Protein AF-A0A7T8KIP2-F1 (afdb_monomer)

Solvent-accessible surface area (backbone atoms only — not comparable to full-atom values): 4628 Å² total; per-residue (Å²): 133,85,82,74,77,79,75,71,77,71,87,62,72,88,48,57,74,76,68,45,58,69,63,33,57,54,48,42,72,73,66,56,49,88,46,72,68,52,47,56,69,34,60,90,49,43,73,69,52,43,74,74,41,46,72,60,51,53,54,52,36,55,52,53,53,52,60,51,60,76,65,60,130

pLDDT: mean 78.96, std 17.84, range [37.66, 96.12]

Nearest PDB structures (foldseek):
  1wud-assembly1_A  TM=9.097E-01  e=6.408E-01  Escherichia coli
  4nlb-assembly1_A  TM=8.090E-01  e=4.724E-01  Trypanosoma brucei brucei TREU927
  7aud-assembly2_A  TM=8.874E-01  e=7.694E-01  Homo sapiens
  2kv2-assembly1_A  TM=7.200E-01  e=6.029E-01  Homo sapiens
  3sag-assembly1_A  TM=8.210E-01  e=1.700E+00  Homo sapiens

Mean predicted aligned error: 9.74 Å

Radius of gyration: 15.62 Å; Cα contacts (8 Å, |Δi|>4): 35; chains: 1; bounding box: 32×34×51 Å

Foldseek 3Di:
DDPPPPPDPDVDPPDVCVLDPPQLVVVCLVVLDQDPVVSCVRPPDDPVSCVVCVVVSNVVSVVSVVVVVVVDD

Structure (mmCIF, N/CA/C/O backbone):
data_AF-A0A7T8KIP2-F1
#
_entry.id   AF-A0A7T8KIP2-F1
#
loop_
_atom_site.group_PDB
_atom_site.id
_atom_site.type_symbol
_atom_site.label_atom_id
_atom_site.label_alt_id
_atom_site.label_comp_id
_atom_site.label_asym_id
_atom_site.label_entity_id
_atom_site.label_seq_id
_atom_site.pdbx_PDB_ins_code
_atom_site.Cartn_x
_atom_site.Cartn_y
_atom_site.Cartn_z
_atom_site.occupancy
_atom_site.B_iso_or_equiv
_atom_site.auth_seq_id
_atom_site.auth_comp_id
_atom_site.auth_asym_id
_atom_site.auth_atom_id
_atom_site.pdbx_PDB_model_num
ATOM 1 N N . GLN A 1 1 ? 11.131 -23.652 38.950 1.00 45.94 1 GLN A N 1
ATOM 2 C CA . GLN A 1 1 ? 9.916 -23.685 38.111 1.00 45.94 1 GLN A CA 1
ATOM 3 C C . GLN A 1 1 ? 10.186 -22.764 36.930 1.00 45.94 1 GLN A C 1
ATOM 5 O O . GLN A 1 1 ? 10.500 -21.605 37.159 1.00 45.94 1 GLN A O 1
ATOM 10 N N . ASN A 1 2 ? 10.225 -23.308 35.710 1.00 41.97 2 ASN A N 1
ATOM 11 C CA . ASN A 1 2 ? 10.524 -22.552 34.490 1.00 41.97 2 ASN A CA 1
ATOM 12 C C . ASN A 1 2 ? 9.358 -21.609 34.179 1.00 41.97 2 ASN A C 1
ATOM 14 O O . ASN A 1 2 ? 8.247 -22.087 33.958 1.00 41.97 2 ASN A O 1
ATOM 18 N N . LEU A 1 3 ? 9.611 -20.296 34.147 1.00 46.91 3 LEU A N 1
ATOM 19 C CA . LEU A 1 3 ? 8.716 -19.360 33.474 1.00 46.91 3 LEU A CA 1
ATOM 20 C C . LEU A 1 3 ? 8.823 -19.645 31.975 1.00 46.91 3 LEU A C 1
ATOM 22 O O . LEU A 1 3 ? 9.774 -19.227 31.317 1.00 46.91 3 LEU A O 1
ATOM 26 N N . ALA A 1 4 ? 7.869 -20.410 31.452 1.00 49.59 4 ALA A N 1
ATOM 27 C CA . ALA A 1 4 ? 7.612 -20.423 30.026 1.00 49.59 4 ALA A CA 1
ATOM 28 C C . ALA A 1 4 ? 7.184 -19.000 29.651 1.00 49.59 4 ALA A C 1
ATOM 30 O O . ALA A 1 4 ? 6.113 -18.545 30.046 1.00 49.59 4 ALA A O 1
ATOM 31 N N . TYR A 1 5 ? 8.060 -18.275 28.959 1.00 52.53 5 TYR A N 1
ATOM 32 C CA . TYR A 1 5 ? 7.667 -17.069 28.252 1.00 52.53 5 TYR A CA 1
ATOM 33 C C . TYR A 1 5 ? 6.582 -17.487 27.261 1.00 52.53 5 TYR A C 1
ATOM 35 O O . TYR A 1 5 ? 6.860 -18.214 26.307 1.00 52.53 5 TYR A O 1
ATOM 43 N N . GLU A 1 6 ? 5.340 -17.082 27.523 1.00 50.94 6 GLU A N 1
ATOM 44 C CA . GLU A 1 6 ? 4.289 -17.111 26.518 1.00 50.94 6 GLU A CA 1
ATOM 45 C C . GLU A 1 6 ? 4.763 -16.225 25.369 1.00 50.94 6 GLU A C 1
ATOM 47 O O . GLU A 1 6 ? 4.744 -14.995 25.443 1.00 50.94 6 GLU A O 1
ATOM 52 N N . VAL A 1 7 ? 5.270 -16.870 24.320 1.00 52.66 7 VAL A N 1
ATOM 53 C CA . VAL A 1 7 ? 5.480 -16.241 23.025 1.00 52.66 7 VAL A CA 1
ATOM 54 C C . VAL A 1 7 ? 4.093 -15.808 22.582 1.00 52.66 7 VAL A C 1
ATOM 56 O O . VAL A 1 7 ? 3.278 -16.641 22.181 1.00 52.66 7 VAL A O 1
ATOM 59 N N . GLN A 1 8 ? 3.787 -14.518 22.740 1.00 50.16 8 GLN A N 1
ATOM 60 C CA . GLN A 1 8 ? 2.580 -13.965 22.150 1.00 50.16 8 GLN A CA 1
ATOM 61 C C . GLN A 1 8 ? 2.627 -14.316 20.668 1.00 50.16 8 GLN A C 1
ATOM 63 O O . GLN A 1 8 ? 3.666 -14.074 20.046 1.00 50.16 8 GLN A O 1
ATOM 68 N N . PRO A 1 9 ? 1.566 -14.926 20.113 1.00 48.53 9 PRO A N 1
ATOM 69 C CA . PRO A 1 9 ? 1.547 -15.230 18.704 1.00 48.53 9 PRO A CA 1
ATOM 70 C C . PRO A 1 9 ? 1.749 -13.896 18.009 1.00 48.53 9 PRO A C 1
ATOM 72 O O . PRO A 1 9 ? 0.946 -12.969 18.155 1.00 48.53 9 PRO A O 1
ATOM 75 N N . GLU A 1 10 ? 2.883 -13.799 17.322 1.00 52.69 10 GLU A N 1
ATOM 76 C CA . GLU A 1 10 ? 3.162 -12.774 16.337 1.00 52.69 10 GLU A CA 1
ATOM 77 C C . GLU A 1 10 ? 1.841 -12.543 15.612 1.00 52.69 10 GLU A C 1
ATOM 79 O O . GLU A 1 10 ? 1.185 -13.530 15.252 1.00 52.69 10 GLU A O 1
ATOM 84 N N . LYS A 1 11 ? 1.385 -11.288 15.487 1.00 52.28 11 LYS A N 1
ATOM 85 C CA . LYS A 1 11 ? 0.198 -10.936 14.696 1.00 52.28 11 LYS A CA 1
ATOM 86 C C . LYS A 1 11 ? 0.491 -11.270 13.230 1.00 52.28 11 LYS A C 1
ATOM 88 O O . LYS A 1 11 ? 0.659 -10.404 12.383 1.00 52.28 11 LYS A O 1
ATOM 93 N N . SER A 1 12 ? 0.601 -12.560 12.947 1.00 50.84 12 SER A N 1
ATOM 94 C CA . SER A 1 12 ? 0.559 -13.163 11.647 1.00 50.84 12 SER A CA 1
ATOM 95 C C . SER A 1 12 ? -0.697 -12.606 11.028 1.00 50.84 12 SER A C 1
ATOM 97 O O . SER A 1 12 ? -1.761 -12.595 11.654 1.00 50.84 12 SER A O 1
ATOM 99 N N . ILE A 1 13 ? -0.542 -12.070 9.828 1.00 54.50 13 ILE A N 1
ATOM 100 C CA . ILE A 1 13 ? -1.629 -11.583 9.003 1.00 54.50 13 ILE A CA 1
ATOM 101 C C . ILE A 1 13 ? -2.492 -12.815 8.668 1.00 54.50 13 ILE A C 1
ATOM 103 O O . ILE A 1 13 ? -2.391 -13.392 7.590 1.00 54.50 13 ILE A O 1
ATOM 107 N N . GLN A 1 14 ? -3.306 -13.278 9.622 1.00 54.22 14 GLN A N 1
ATOM 108 C CA . GLN A 1 14 ? -4.083 -14.518 9.533 1.00 54.22 14 GLN A CA 1
ATOM 109 C C . GLN A 1 14 ? -5.157 -14.421 8.442 1.00 54.22 14 GLN A C 1
ATOM 111 O O . GLN A 1 14 ? -5.710 -15.434 8.027 1.00 54.22 14 GLN A O 1
ATOM 116 N N . ASN A 1 15 ? -5.408 -13.213 7.924 1.00 65.19 15 ASN A N 1
ATOM 117 C CA . ASN A 1 15 ? -6.131 -12.999 6.683 1.00 65.19 15 ASN A CA 1
ATOM 118 C C . ASN A 1 15 ? -5.681 -11.689 6.008 1.00 65.19 15 ASN A C 1
ATOM 120 O O . ASN A 1 15 ? -6.183 -10.612 6.325 1.00 65.19 15 ASN A O 1
ATOM 124 N N . CYS A 1 16 ? -4.728 -11.760 5.074 1.00 67.38 16 CYS A N 1
ATOM 125 C CA . CYS A 1 16 ? -4.218 -10.578 4.359 1.00 67.38 16 CYS A CA 1
ATOM 126 C C . CYS A 1 16 ? -5.307 -9.844 3.575 1.00 67.38 16 CYS A C 1
ATOM 128 O O . CYS A 1 16 ? -5.296 -8.619 3.502 1.00 67.38 16 CYS A O 1
ATOM 130 N N . TYR A 1 17 ? -6.317 -10.574 3.104 1.00 68.88 17 TYR A N 1
ATOM 131 C CA . TYR A 1 17 ? -7.479 -9.996 2.437 1.00 68.88 17 TYR A CA 1
ATOM 132 C C . TYR A 1 17 ? -8.400 -9.216 3.386 1.00 68.88 17 TYR A C 1
ATOM 134 O O . TYR A 1 17 ? -9.141 -8.348 2.934 1.00 68.88 17 TYR A O 1
ATOM 142 N N . ALA A 1 18 ? -8.357 -9.498 4.693 1.00 74.19 18 ALA A N 1
ATOM 143 C CA . ALA A 1 18 ? -9.053 -8.696 5.699 1.00 74.19 18 ALA A CA 1
ATOM 144 C C . ALA A 1 18 ? -8.260 -7.439 6.094 1.00 74.19 18 ALA A C 1
ATOM 146 O O . ALA A 1 18 ? -8.851 -6.465 6.556 1.00 74.19 18 ALA A O 1
ATOM 147 N N . ALA A 1 19 ? -6.935 -7.452 5.913 1.00 81.94 19 ALA A N 1
ATOM 148 C CA . ALA A 1 19 ? -6.076 -6.323 6.244 1.00 81.94 19 ALA A CA 1
ATOM 149 C C . ALA A 1 19 ? -6.188 -5.206 5.200 1.00 81.94 19 ALA A C 1
ATOM 151 O O . ALA A 1 19 ? -6.524 -4.070 5.545 1.00 81.94 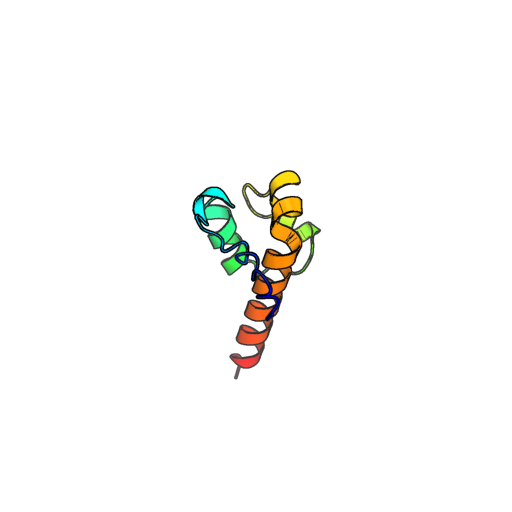19 ALA A O 1
ATOM 152 N N . LEU A 1 20 ? -5.952 -5.533 3.925 1.00 87.44 20 LEU A N 1
ATOM 153 C CA . LEU A 1 20 ? -6.027 -4.587 2.814 1.00 87.44 20 LEU A CA 1
ATOM 154 C C . LEU A 1 20 ? -6.745 -5.209 1.604 1.00 87.44 20 LEU A C 1
ATOM 156 O O . LEU A 1 20 ? -6.619 -6.411 1.355 1.00 87.44 20 LEU A O 1
ATOM 160 N N . PRO A 1 21 ? -7.453 -4.396 0.799 1.00 90.75 21 PRO A N 1
ATOM 161 C CA . PRO A 1 21 ? -7.928 -4.816 -0.515 1.00 90.75 21 PRO A CA 1
ATOM 162 C C . PRO A 1 21 ? -6.786 -5.327 -1.404 1.00 90.75 21 PRO A C 1
ATOM 164 O O . PRO A 1 21 ? -5.670 -4.812 -1.358 1.00 90.75 21 PRO A O 1
ATOM 167 N N . VAL A 1 22 ? -7.078 -6.293 -2.279 1.00 90.94 22 VAL A N 1
ATOM 168 C CA . VAL A 1 22 ? -6.088 -6.853 -3.222 1.00 90.94 22 VAL A CA 1
ATOM 169 C C . VAL A 1 22 ? -5.450 -5.773 -4.094 1.00 90.94 22 VAL A C 1
ATOM 171 O O . VAL A 1 22 ? -4.248 -5.825 -4.360 1.00 90.94 22 VAL A O 1
ATOM 174 N N . ASP A 1 23 ? -6.230 -4.775 -4.498 1.00 93.50 23 ASP A N 1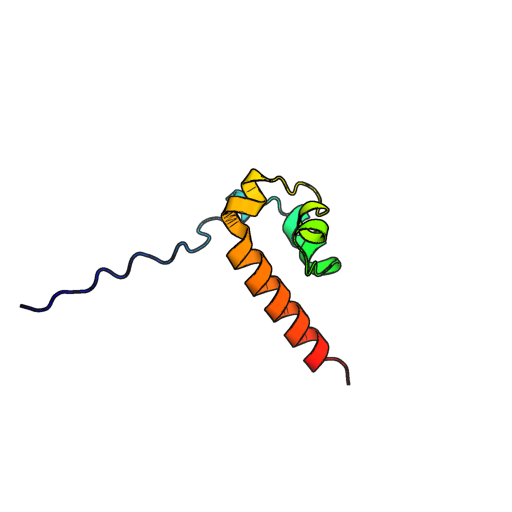
ATOM 175 C CA . ASP A 1 23 ? -5.736 -3.693 -5.344 1.00 93.50 23 ASP A CA 1
ATOM 176 C C . ASP A 1 23 ? -4.718 -2.797 -4.617 1.00 93.50 23 ASP A C 1
ATOM 178 O O . ASP A 1 23 ? -3.764 -2.362 -5.259 1.00 93.50 23 ASP A O 1
ATOM 182 N N . CYS A 1 24 ? -4.802 -2.645 -3.280 1.00 93.12 24 CYS A N 1
ATOM 183 C CA . CYS A 1 24 ? -3.735 -1.998 -2.500 1.00 93.12 24 CYS A CA 1
ATOM 184 C C . CYS A 1 24 ? -2.405 -2.734 -2.696 1.00 93.12 24 CYS A C 1
ATOM 186 O O . CYS A 1 24 ? -1.382 -2.116 -2.979 1.00 93.12 24 CYS A O 1
ATOM 188 N N . TYR A 1 25 ? -2.404 -4.062 -2.528 1.00 91.50 25 TYR A N 1
ATOM 189 C CA . TYR A 1 25 ? -1.182 -4.861 -2.638 1.00 91.50 25 TYR A CA 1
ATOM 190 C C . TYR A 1 25 ? -0.585 -4.805 -4.043 1.00 91.50 25 TYR A C 1
ATOM 192 O O . TYR A 1 25 ? 0.629 -4.658 -4.187 1.00 91.50 25 TYR A O 1
ATOM 200 N N . ARG A 1 26 ? -1.430 -4.898 -5.076 1.00 93.44 26 ARG A N 1
ATOM 201 C CA . ARG A 1 26 ? -0.992 -4.816 -6.475 1.00 93.44 26 ARG A CA 1
ATOM 202 C C . ARG A 1 26 ? -0.341 -3.479 -6.778 1.00 93.44 26 ARG A C 1
ATOM 204 O O . ARG A 1 26 ? 0.743 -3.449 -7.350 1.00 93.44 26 ARG A O 1
ATOM 211 N N . GLU A 1 27 ? -0.978 -2.385 -6.385 1.00 95.50 27 GLU A N 1
ATOM 212 C CA . GLU A 1 27 ? -0.445 -1.062 -6.676 1.00 95.50 27 GLU A CA 1
ATOM 213 C C . GLU A 1 27 ? 0.825 -0.761 -5.876 1.00 95.50 27 GLU A C 1
ATOM 215 O O . GLU A 1 27 ? 1.772 -0.216 -6.438 1.00 95.50 27 GLU A O 1
ATOM 220 N N . MET A 1 28 ? 0.912 -1.194 -4.613 1.00 93.62 28 MET A N 1
ATOM 221 C CA . MET A 1 28 ? 2.148 -1.095 -3.827 1.00 93.62 28 MET A CA 1
ATOM 222 C C . MET A 1 28 ? 3.308 -1.858 -4.469 1.00 93.62 28 MET A C 1
ATOM 224 O O . MET A 1 28 ? 4.424 -1.350 -4.493 1.00 93.62 28 MET A O 1
ATOM 228 N N . ALA A 1 29 ? 3.061 -3.049 -5.018 1.00 91.19 29 ALA A N 1
ATOM 229 C CA . ALA A 1 29 ? 4.094 -3.823 -5.704 1.00 91.19 29 ALA A CA 1
ATOM 230 C C . ALA A 1 29 ? 4.587 -3.149 -6.998 1.00 91.19 29 ALA A C 1
ATOM 232 O O . ALA A 1 29 ? 5.736 -3.347 -7.383 1.00 91.19 29 ALA A O 1
ATOM 233 N N . ILE A 1 30 ? 3.736 -2.356 -7.659 1.00 91.56 30 ILE A N 1
ATOM 234 C CA . ILE A 1 30 ? 4.087 -1.601 -8.871 1.00 91.56 30 ILE A CA 1
ATOM 235 C C . ILE A 1 30 ? 4.827 -0.307 -8.519 1.00 91.56 30 ILE A C 1
ATOM 237 O O . ILE A 1 30 ? 5.840 0.007 -9.137 1.00 91.56 30 ILE A O 1
ATOM 241 N N . LYS A 1 31 ? 4.302 0.462 -7.558 1.00 92.50 31 LYS A N 1
ATOM 242 C CA . LYS A 1 31 ? 4.801 1.804 -7.225 1.00 92.50 31 LYS A CA 1
ATOM 243 C C . LYS A 1 31 ? 5.969 1.800 -6.242 1.00 92.50 31 LYS A C 1
ATOM 245 O O . LYS A 1 31 ? 6.734 2.755 -6.245 1.00 92.50 31 LYS A O 1
ATOM 250 N N . LEU A 1 32 ? 6.087 0.763 -5.409 1.00 92.00 32 LEU A N 1
ATOM 251 C CA . LEU A 1 32 ? 7.072 0.650 -4.326 1.00 92.00 32 LEU A CA 1
ATOM 252 C C . LEU A 1 32 ? 7.180 1.930 -3.478 1.00 92.00 32 LEU A C 1
ATOM 254 O O . LEU A 1 32 ? 8.265 2.503 -3.370 1.00 92.00 32 LEU A O 1
ATOM 258 N N . PRO A 1 33 ? 6.064 2.398 -2.888 1.00 92.69 33 PRO A N 1
ATOM 259 C CA . PRO A 1 33 ? 6.069 3.644 -2.133 1.00 92.69 33 PRO A CA 1
ATOM 260 C C . PRO A 1 33 ? 7.057 3.573 -0.959 1.00 92.69 33 PRO A C 1
ATOM 262 O O . PRO A 1 33 ? 7.170 2.548 -0.285 1.00 92.69 33 PRO A O 1
ATOM 265 N N . CYS A 1 34 ? 7.773 4.664 -0.704 1.00 88.31 34 CYS A N 1
ATOM 266 C CA . CYS A 1 34 ? 8.814 4.759 0.322 1.00 88.31 34 CYS A CA 1
ATOM 267 C C . CYS A 1 34 ? 8.511 5.807 1.402 1.00 88.31 34 CYS A C 1
ATOM 269 O O . CYS A 1 34 ? 9.249 5.922 2.382 1.00 88.31 34 CYS A O 1
ATOM 271 N N . SER A 1 35 ? 7.409 6.545 1.263 1.00 89.25 35 SER A N 1
ATOM 272 C CA . SER A 1 35 ? 6.959 7.533 2.243 1.00 89.25 35 SER A CA 1
ATOM 273 C C . SER A 1 35 ? 5.495 7.341 2.630 1.00 89.25 35 SER A C 1
ATOM 275 O O . SER A 1 35 ? 4.707 6.759 1.885 1.00 89.25 35 SER A O 1
ATOM 277 N N . LYS A 1 36 ? 5.094 7.893 3.785 1.00 91.19 36 LYS A N 1
ATOM 278 C CA . LYS A 1 36 ? 3.681 7.913 4.198 1.00 91.19 36 LYS A CA 1
ATOM 279 C C . LYS A 1 36 ? 2.781 8.513 3.114 1.00 91.19 36 LYS A C 1
ATOM 281 O O . LYS A 1 36 ? 1.714 7.968 2.868 1.00 91.19 36 LYS A O 1
ATOM 286 N N . GLY A 1 37 ? 3.198 9.620 2.494 1.00 93.69 37 GLY A N 1
ATOM 287 C CA . GLY A 1 37 ? 2.412 10.285 1.450 1.00 93.69 37 GLY A CA 1
ATOM 288 C C . GLY A 1 37 ? 2.130 9.347 0.281 1.00 93.69 37 GLY A C 1
ATOM 289 O O . GLY A 1 37 ? 0.978 9.115 -0.060 1.00 93.69 37 GLY A O 1
ATOM 290 N N . GLU A 1 38 ? 3.172 8.698 -0.231 1.00 94.00 38 GLU A N 1
ATOM 291 C CA . GLU A 1 38 ? 3.041 7.757 -1.345 1.00 94.00 38 GLU A CA 1
ATOM 292 C C . GLU A 1 38 ? 2.235 6.503 -0.980 1.00 94.00 38 GLU A C 1
ATOM 294 O O . GLU A 1 38 ? 1.506 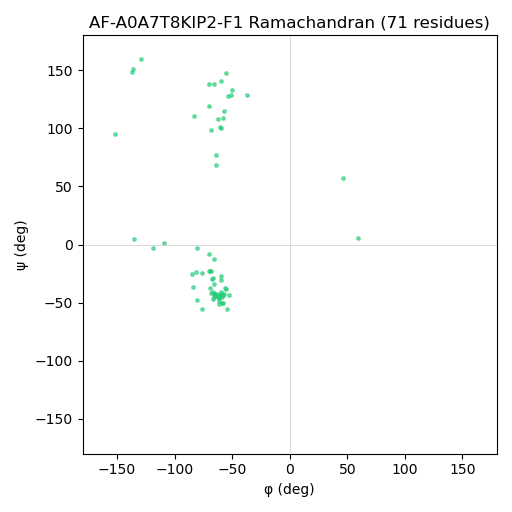5.982 -1.820 1.00 94.00 38 GLU A O 1
ATOM 299 N N . ILE A 1 39 ? 2.334 6.015 0.264 1.00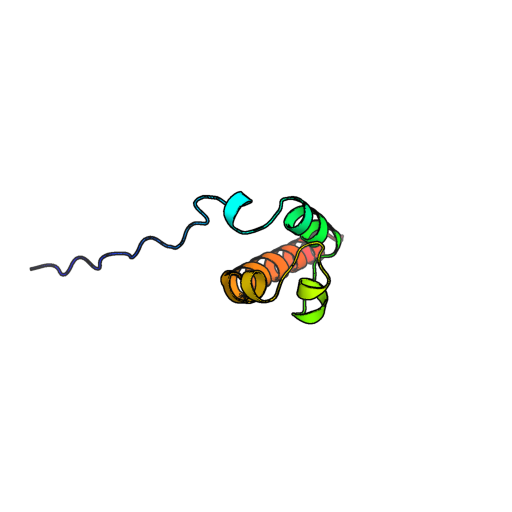 93.88 39 ILE A N 1
ATOM 300 C CA . ILE A 1 39 ? 1.498 4.903 0.742 1.00 93.88 39 ILE A CA 1
ATOM 301 C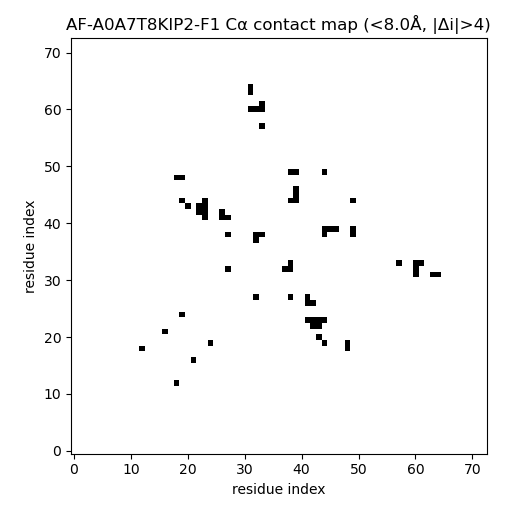 C . ILE A 1 39 ? 0.030 5.341 0.817 1.00 93.88 39 ILE A C 1
ATOM 303 O O . ILE A 1 39 ? -0.857 4.576 0.449 1.00 93.88 39 ILE A O 1
ATOM 307 N N . MET A 1 40 ? -0.243 6.563 1.275 1.00 95.50 40 MET A N 1
ATOM 308 C CA . MET A 1 40 ? -1.598 7.116 1.351 1.00 95.50 40 MET A CA 1
ATOM 309 C C . MET A 1 40 ? -2.213 7.400 -0.025 1.00 95.50 40 MET A C 1
ATOM 311 O O . MET A 1 40 ? -3.436 7.383 -0.142 1.00 95.50 40 MET A O 1
ATOM 315 N N . ASP A 1 41 ? -1.385 7.572 -1.056 1.00 96.12 41 ASP A N 1
ATOM 316 C CA . ASP A 1 41 ? -1.805 7.707 -2.456 1.00 96.12 41 ASP A CA 1
ATOM 317 C C . ASP A 1 41 ? -2.105 6.358 -3.144 1.00 96.12 41 ASP A C 1
ATOM 319 O O . ASP A 1 41 ? -2.516 6.329 -4.309 1.00 96.12 41 ASP A O 1
ATOM 323 N N . ILE A 1 42 ? -1.912 5.227 -2.454 1.00 95.81 42 ILE A N 1
ATOM 324 C CA . ILE A 1 42 ? -2.314 3.901 -2.941 1.00 95.81 42 ILE A CA 1
ATOM 325 C C . ILE A 1 42 ? -3.841 3.780 -2.934 1.00 95.81 42 ILE A C 1
AT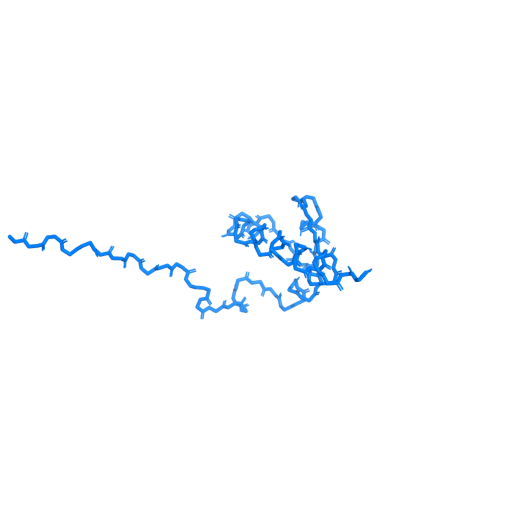OM 327 O O . ILE A 1 42 ? -4.522 4.147 -1.973 1.00 95.81 42 ILE A O 1
ATOM 331 N N . VAL A 1 43 ? -4.394 3.194 -3.992 1.00 93.12 43 VAL A N 1
ATOM 332 C CA . VAL A 1 43 ? -5.819 2.935 -4.180 1.00 93.12 43 VAL A CA 1
ATOM 333 C C . VAL A 1 43 ? -6.392 2.236 -2.960 1.00 93.12 43 VAL A C 1
ATOM 335 O O . VAL A 1 43 ? -5.826 1.281 -2.437 1.00 93.12 43 VAL A O 1
ATOM 338 N N . HIS A 1 44 ? -7.535 2.725 -2.490 1.00 93.00 44 HIS A N 1
ATOM 339 C CA . HIS A 1 44 ? -8.215 2.227 -1.296 1.00 93.00 44 HIS A CA 1
ATOM 340 C C . HIS A 1 44 ? -7.402 2.297 0.009 1.00 93.00 44 HIS A C 1
ATOM 342 O O . HIS A 1 44 ? -7.910 1.844 1.043 1.00 93.00 44 HIS A O 1
ATOM 348 N N . MET A 1 45 ? -6.209 2.893 0.039 1.00 94.12 45 MET A N 1
ATOM 349 C CA . MET A 1 45 ? -5.545 3.179 1.304 1.00 94.12 45 MET A CA 1
ATOM 350 C C . MET A 1 45 ? -6.360 4.214 2.085 1.00 94.12 45 MET A C 1
ATOM 352 O O . MET A 1 45 ? -6.943 5.145 1.537 1.00 94.12 45 MET A O 1
ATOM 356 N N . GLN A 1 46 ? -6.479 3.991 3.389 1.00 93.50 46 GLN A N 1
ATOM 357 C CA . GLN A 1 46 ? -7.201 4.867 4.308 1.00 93.50 46 GLN A CA 1
ATOM 358 C C . GLN A 1 46 ? -6.365 5.039 5.567 1.00 93.50 46 GLN A C 1
ATOM 360 O O . GLN A 1 46 ? -5.665 4.109 5.962 1.00 93.50 46 GLN A O 1
ATOM 365 N N . GLU A 1 47 ? -6.506 6.177 6.247 1.00 93.25 47 GLU A N 1
ATOM 366 C CA . GLU A 1 47 ? -5.693 6.507 7.427 1.00 93.25 47 GLU A CA 1
ATOM 367 C C . GLU A 1 47 ? -5.778 5.421 8.515 1.00 93.25 47 GLU A C 1
ATOM 369 O O . GLU A 1 47 ? -4.775 5.083 9.135 1.00 93.25 47 GLU A O 1
ATOM 374 N N . LEU A 1 48 ? -6.962 4.825 8.721 1.00 91.56 48 LEU A N 1
ATOM 375 C CA . LEU A 1 48 ? -7.149 3.743 9.693 1.00 91.56 48 LEU A CA 1
ATOM 376 C C . LEU A 1 48 ? -6.364 2.476 9.315 1.00 91.56 48 LEU A C 1
ATOM 378 O O . LEU A 1 48 ? -5.748 1.856 10.180 1.00 91.56 48 LEU A O 1
ATOM 382 N N . ARG A 1 49 ? -6.372 2.100 8.029 1.00 90.38 49 ARG A N 1
ATOM 383 C CA . ARG A 1 49 ? -5.602 0.958 7.513 1.00 90.38 49 ARG A CA 1
ATOM 384 C C . ARG A 1 49 ? -4.108 1.229 7.610 1.00 90.38 49 ARG A C 1
ATOM 386 O O . ARG A 1 49 ? -3.384 0.389 8.126 1.00 90.38 49 ARG A O 1
ATOM 393 N N . TYR A 1 50 ? -3.679 2.416 7.188 1.00 91.75 50 TYR A N 1
ATOM 394 C CA . TYR A 1 50 ? -2.292 2.848 7.293 1.00 91.75 50 TYR A CA 1
ATOM 395 C C . TYR A 1 50 ? -1.802 2.737 8.741 1.00 91.75 50 TYR A C 1
ATOM 397 O O . TYR A 1 50 ? -0.894 1.965 9.010 1.00 91.75 50 TYR A O 1
ATOM 405 N N . LYS A 1 51 ? -2.482 3.363 9.707 1.00 92.19 51 LYS A N 1
ATOM 406 C CA . LYS A 1 51 ? -2.101 3.286 11.132 1.00 92.19 51 LYS A CA 1
ATOM 407 C C . LYS A 1 51 ? -2.104 1.870 11.7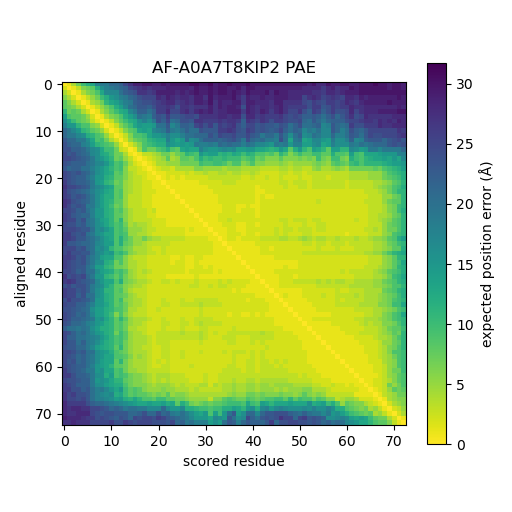10 1.00 92.19 51 LYS A C 1
ATOM 409 O O . LYS A 1 51 ? -1.392 1.602 12.667 1.00 92.19 51 LYS A O 1
ATOM 414 N N . SER A 1 52 ? -2.921 0.971 11.164 1.00 90.00 52 SER A N 1
ATOM 415 C CA . SER A 1 52 ? -2.984 -0.416 11.638 1.00 90.00 52 SER A CA 1
ATOM 416 C C . SER A 1 52 ? -1.800 -1.263 11.162 1.00 90.00 52 SER A C 1
ATOM 418 O O . SER A 1 52 ? -1.492 -2.262 11.806 1.00 90.00 52 SER A O 1
ATOM 420 N N . TYR A 1 53 ? -1.164 -0.887 10.046 1.00 89.19 53 TYR A N 1
ATOM 421 C CA . TYR A 1 53 ? -0.188 -1.727 9.341 1.00 89.19 53 TYR A CA 1
ATOM 422 C C . TYR A 1 53 ? 1.089 -0.985 8.902 1.00 89.19 53 TYR A C 1
ATOM 424 O O . TYR A 1 53 ? 1.913 -1.578 8.211 1.00 89.19 53 TYR A O 1
ATOM 432 N N . GLU A 1 54 ? 1.274 0.292 9.257 1.00 87.56 54 GLU A N 1
ATOM 433 C CA . GLU A 1 54 ? 2.339 1.147 8.706 1.00 87.56 54 GLU A CA 1
ATOM 434 C C . GLU A 1 54 ? 3.740 0.572 8.916 1.00 87.56 54 GLU A C 1
ATOM 436 O O . GLU A 1 54 ? 4.534 0.545 7.978 1.00 87.56 54 GLU A O 1
ATOM 441 N N . GLU A 1 55 ? 4.027 0.038 10.104 1.00 87.88 55 GLU A N 1
ATOM 442 C CA . GLU A 1 55 ? 5.334 -0.542 10.421 1.00 87.88 55 GLU A CA 1
ATOM 443 C C . GLU A 1 55 ? 5.653 -1.751 9.530 1.00 87.88 55 GLU A C 1
ATOM 445 O O . GLU A 1 55 ? 6.752 -1.862 8.979 1.00 87.88 55 GLU A O 1
ATOM 450 N N . ASP A 1 56 ? 4.679 -2.644 9.342 1.00 88.38 56 AS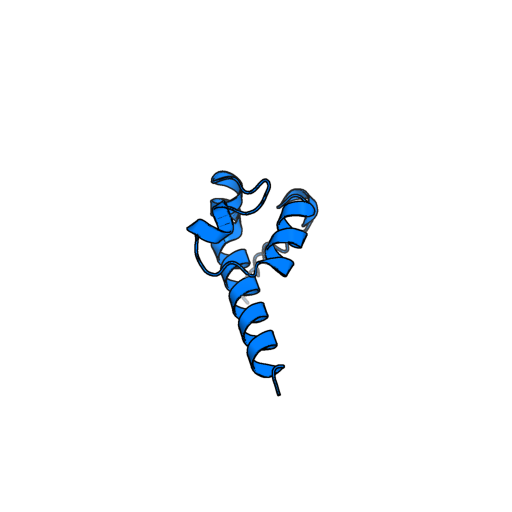P A N 1
ATOM 451 C CA . ASP A 1 56 ? 4.836 -3.829 8.500 1.00 88.38 56 ASP A CA 1
ATOM 452 C C . ASP A 1 56 ? 4.951 -3.454 7.021 1.00 88.38 56 ASP A C 1
ATOM 454 O O . ASP A 1 56 ? 5.803 -3.998 6.313 1.00 88.38 56 ASP A O 1
ATOM 458 N N . LEU A 1 57 ? 4.134 -2.504 6.559 1.00 88.12 57 LEU A N 1
ATOM 459 C CA . LEU A 1 57 ? 4.164 -2.015 5.182 1.00 88.12 57 LEU A CA 1
ATOM 460 C C . LEU A 1 57 ? 5.517 -1.386 4.852 1.00 88.12 57 LEU A C 1
ATOM 462 O O . LEU A 1 57 ? 6.147 -1.795 3.877 1.00 88.12 57 LEU A O 1
ATOM 466 N N . ILE A 1 58 ? 6.000 -0.461 5.685 1.00 88.88 58 ILE A N 1
ATOM 467 C CA . ILE A 1 58 ? 7.299 0.199 5.497 1.00 88.88 58 ILE A CA 1
ATOM 468 C C . ILE A 1 58 ? 8.421 -0.840 5.473 1.00 88.88 58 ILE A C 1
ATOM 470 O O . ILE A 1 58 ? 9.275 -0.805 4.585 1.00 88.88 58 ILE A O 1
ATOM 474 N N . ARG A 1 59 ? 8.407 -1.810 6.396 1.00 87.62 59 ARG A N 1
ATOM 475 C CA . ARG A 1 59 ? 9.425 -2.870 6.454 1.00 87.62 59 ARG A CA 1
ATOM 476 C C . ARG A 1 59 ? 9.444 -3.725 5.186 1.00 87.62 59 ARG A C 1
ATOM 478 O O . ARG A 1 59 ? 10.518 -4.021 4.661 1.00 87.62 59 ARG A O 1
ATOM 485 N N . ILE A 1 60 ? 8.275 -4.146 4.704 1.00 88.69 60 ILE A N 1
ATOM 486 C CA . ILE A 1 60 ? 8.153 -4.984 3.502 1.00 88.69 60 ILE A CA 1
ATOM 487 C C . ILE A 1 60 ?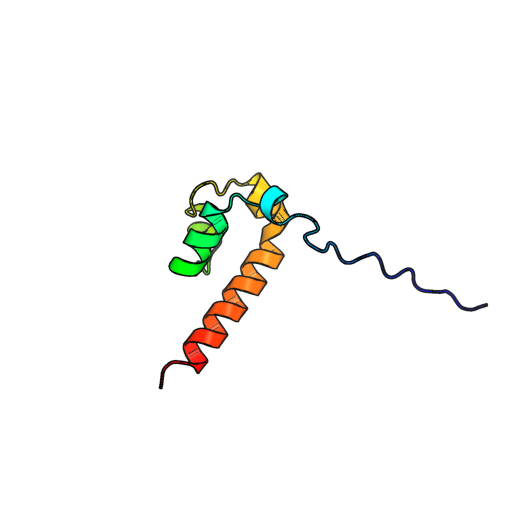 8.602 -4.209 2.262 1.00 88.69 60 ILE A C 1
ATOM 489 O O . ILE A 1 60 ? 9.378 -4.739 1.468 1.00 88.69 60 ILE A O 1
ATOM 493 N N . LEU A 1 61 ? 8.160 -2.959 2.121 1.00 90.31 61 LEU A N 1
ATOM 494 C CA . LEU A 1 61 ? 8.494 -2.101 0.985 1.00 90.31 61 LEU A CA 1
ATOM 495 C C . LEU A 1 61 ? 9.988 -1.770 0.947 1.00 90.31 61 LEU A C 1
ATOM 497 O O . LEU A 1 61 ? 10.617 -1.936 -0.094 1.00 90.31 61 LEU A O 1
ATOM 501 N N . ALA A 1 62 ? 10.596 -1.430 2.086 1.00 87.44 62 ALA A N 1
ATOM 502 C CA . ALA A 1 62 ? 12.038 -1.196 2.176 1.00 87.44 62 ALA A CA 1
ATOM 503 C C . ALA A 1 62 ? 12.851 -2.437 1.769 1.00 87.44 62 ALA A C 1
ATOM 505 O O . ALA A 1 62 ? 13.822 -2.339 1.014 1.00 87.44 62 ALA A O 1
ATOM 506 N N . ARG A 1 63 ? 12.429 -3.626 2.219 1.00 88.25 63 ARG A N 1
ATOM 507 C CA . ARG A 1 63 ? 13.071 -4.889 1.832 1.00 88.25 63 ARG A CA 1
ATOM 508 C C . ARG A 1 63 ? 12.907 -5.182 0.341 1.00 88.25 63 ARG A C 1
ATOM 510 O O . ARG A 1 63 ? 13.866 -5.621 -0.289 1.00 88.25 63 ARG A O 1
ATOM 517 N N . ALA A 1 64 ? 11.720 -4.959 -0.220 1.00 87.56 64 ALA A N 1
ATOM 518 C CA . ALA A 1 64 ? 11.463 -5.157 -1.644 1.00 87.56 64 ALA A CA 1
ATOM 519 C C . ALA A 1 64 ? 12.339 -4.235 -2.506 1.00 87.56 64 ALA A C 1
ATOM 521 O O . ALA A 1 64 ? 12.969 -4.711 -3.448 1.00 87.56 64 ALA A O 1
ATOM 522 N N . SER A 1 65 ? 12.458 -2.958 -2.132 1.00 85.12 65 SER A N 1
ATOM 523 C CA . SER A 1 65 ? 13.323 -1.996 -2.821 1.00 85.12 65 SER A CA 1
ATOM 524 C C . SER A 1 65 ? 14.796 -2.411 -2.779 1.00 85.12 65 SER A C 1
ATOM 526 O O . SER A 1 65 ? 15.450 -2.416 -3.818 1.00 85.12 65 SER A O 1
ATOM 528 N N . SER A 1 66 ? 15.310 -2.850 -1.623 1.00 83.62 66 SER A N 1
ATOM 529 C CA . SER A 1 66 ? 16.691 -3.357 -1.508 1.00 83.62 66 SER A CA 1
ATOM 530 C C . SER A 1 66 ? 16.955 -4.545 -2.438 1.00 83.62 66 SER A C 1
ATOM 532 O O . SER A 1 66 ? 17.976 -4.581 -3.115 1.00 83.62 66 SER A O 1
ATOM 534 N N . LEU A 1 67 ? 16.018 -5.493 -2.524 1.00 82.69 67 LEU A N 1
ATOM 535 C CA . LEU A 1 67 ? 16.160 -6.676 -3.381 1.00 82.69 67 LEU A CA 1
ATOM 536 C C . LEU A 1 67 ? 16.124 -6.358 -4.880 1.00 82.69 67 LEU A C 1
ATOM 538 O O . LEU A 1 67 ? 16.588 -7.172 -5.676 1.00 82.69 67 LEU A O 1
ATOM 542 N N . LEU A 1 68 ? 15.535 -5.227 -5.273 1.00 75.94 68 LEU A N 1
ATOM 543 C CA . LEU A 1 68 ? 15.512 -4.772 -6.662 1.00 75.94 68 LEU A CA 1
ATOM 544 C C . LEU A 1 68 ? 16.791 -4.021 -7.030 1.00 75.94 68 LEU A C 1
ATOM 546 O O . LEU A 1 68 ? 17.290 -4.213 -8.135 1.00 75.94 68 LEU A O 1
ATOM 550 N N . VAL A 1 69 ? 17.357 -3.245 -6.100 1.00 65.19 69 VAL A N 1
ATOM 551 C CA . VAL A 1 69 ? 18.674 -2.609 -6.281 1.00 65.19 69 VAL A CA 1
ATOM 552 C C . VAL A 1 69 ? 19.757 -3.671 -6.487 1.00 65.19 69 VAL A C 1
ATOM 554 O O . VAL A 1 69 ? 20.534 -3.564 -7.429 1.00 65.19 69 VAL A O 1
ATOM 557 N N . ASP A 1 70 ? 19.732 -4.751 -5.702 1.00 59.41 70 ASP A N 1
ATOM 558 C CA . ASP A 1 70 ? 20.697 -5.858 -5.812 1.00 59.41 70 ASP A CA 1
ATOM 559 C C . ASP A 1 70 ? 20.520 -6.719 -7.083 1.00 59.41 70 ASP A C 1
ATOM 561 O O . ASP A 1 70 ? 21.336 -7.598 -7.364 1.00 59.41 70 ASP A O 1
ATOM 565 N N . ARG A 1 71 ? 19.443 -6.507 -7.854 1.00 54.50 71 ARG A N 1
ATOM 566 C CA . ARG A 1 71 ? 19.131 -7.247 -9.090 1.00 54.50 71 ARG A CA 1
ATOM 567 C C . ARG A 1 71 ? 19.302 -6.425 -10.370 1.00 54.50 71 ARG A C 1
ATOM 569 O O . ARG A 1 71 ? 19.057 -6.975 -11.444 1.00 54.50 71 ARG A O 1
ATOM 576 N N . CYS A 1 72 ? 19.722 -5.163 -10.281 1.00 37.66 72 CYS A N 1
ATOM 577 C CA . CYS A 1 72 ? 20.182 -4.404 -11.444 1.00 37.66 72 CYS A CA 1
ATOM 578 C C . CYS A 1 72 ? 21.660 -4.753 -11.716 1.00 37.66 72 CYS A C 1
ATOM 580 O O . CYS A 1 72 ? 22.496 -4.405 -10.882 1.00 37.66 72 CYS A O 1
ATOM 582 N N . PRO A 1 73 ? 21.988 -5.467 -12.812 1.00 48.03 73 PRO A N 1
ATOM 583 C CA . PRO A 1 73 ? 23.375 -5.685 -13.224 1.00 48.03 73 PRO A CA 1
ATOM 584 C C . PRO A 1 73 ? 24.087 -4.382 -13.612 1.00 48.03 73 PRO A C 1
ATOM 586 O O . PRO A 1 73 ? 23.397 -3.424 -14.036 1.00 48.03 73 PRO A O 1
#

Organism: Caligus rogercresseyi (NCBI:txid217165)

Sequence (73 aa):
QNLAYEVQPEKSIQNCYAALPVDCYREMAIKLPCSKGEIMDIVHMQELRYKSYEEDLIRILARASSLLVDRCP

Secondary structure (DSSP, 8-state):
-------------TTHHHHS-HHHHHHHHHH---SHHHHHTSTT--HHHHHHHHHHHHHHHHHHHHHHHTT--